Protein AF-A0A6B3NGU1-F1 (afdb_monomer_lite)

Structure (mmCIF, N/CA/C/O backbone):
data_AF-A0A6B3NGU1-F1
#
_entry.id   AF-A0A6B3NGU1-F1
#
loop_
_atom_site.group_PDB
_atom_site.id
_atom_site.type_symbol
_atom_site.label_atom_id
_atom_site.label_alt_id
_atom_site.label_comp_id
_atom_site.label_asym_id
_atom_site.label_entity_id
_atom_site.label_seq_id
_atom_site.pdbx_PDB_ins_code
_atom_site.Cartn_x
_atom_site.Cartn_y
_atom_site.Cartn_z
_atom_site.occupancy
_atom_site.B_iso_or_equiv
_atom_site.auth_seq_id
_atom_site.auth_comp_id
_atom_site.auth_asym_id
_atom_site.auth_atom_id
_atom_site.pdbx_PDB_model_num
ATOM 1 N N . MET A 1 1 ? -17.311 -15.966 10.534 1.00 79.06 1 MET A N 1
ATOM 2 C CA . MET A 1 1 ? -17.234 -14.614 11.141 1.00 79.06 1 MET A CA 1
ATOM 3 C C . MET A 1 1 ? -17.774 -13.630 10.112 1.00 79.06 1 MET A C 1
ATOM 5 O O . MET A 1 1 ? -17.589 -13.907 8.937 1.00 79.06 1 MET A O 1
ATOM 9 N N . LYS A 1 2 ? -18.496 -12.567 10.494 1.00 86.06 2 LYS A N 1
ATOM 10 C CA . LYS A 1 2 ? -19.028 -11.596 9.518 1.00 86.06 2 LYS A CA 1
ATOM 11 C C . LYS A 1 2 ? -18.180 -10.312 9.528 1.00 86.06 2 LYS A C 1
ATOM 13 O O . LYS A 1 2 ? -17.897 -9.824 10.632 1.00 86.06 2 LYS A O 1
ATOM 18 N N . PRO A 1 3 ? -17.766 -9.791 8.357 1.00 90.62 3 PRO A N 1
ATOM 19 C CA . PRO A 1 3 ? -17.126 -8.483 8.273 1.00 90.62 3 PRO A CA 1
ATOM 20 C C . PRO A 1 3 ? -18.114 -7.396 8.714 1.00 90.62 3 PRO A C 1
ATOM 22 O O . PRO A 1 3 ? -19.317 -7.526 8.488 1.00 90.62 3 PRO A O 1
ATOM 25 N N . GLN A 1 4 ? -17.614 -6.367 9.394 1.00 91.12 4 GLN A N 1
ATOM 26 C CA . GLN A 1 4 ? -18.430 -5.262 9.915 1.00 91.12 4 GLN A CA 1
ATOM 27 C C . GLN A 1 4 ? -18.326 -4.005 9.050 1.00 91.12 4 GLN A C 1
ATOM 29 O O . GLN A 1 4 ? -19.288 -3.250 8.949 1.00 91.12 4 GLN A O 1
ATOM 34 N N . ASN A 1 5 ? -17.182 -3.819 8.389 1.00 91.44 5 ASN A N 1
ATOM 35 C CA . ASN A 1 5 ? -16.852 -2.595 7.667 1.00 91.44 5 ASN A CA 1
ATOM 36 C C . ASN A 1 5 ? -16.493 -2.918 6.211 1.00 91.44 5 ASN A C 1
ATOM 38 O O . ASN A 1 5 ? -16.266 -4.079 5.848 1.00 91.44 5 ASN A O 1
ATOM 42 N N . LEU A 1 6 ? -16.392 -1.885 5.374 1.00 92.62 6 LEU A N 1
ATOM 43 C CA . LEU A 1 6 ? -16.004 -2.039 3.972 1.00 92.62 6 LEU A CA 1
ATOM 44 C C . LEU A 1 6 ? -14.596 -2.635 3.856 1.00 92.62 6 LEU A C 1
ATOM 46 O O . LEU A 1 6 ? -14.406 -3.605 3.124 1.00 92.62 6 LEU A O 1
ATOM 50 N N . GLU A 1 7 ? -13.633 -2.110 4.619 1.00 93.56 7 GLU A N 1
ATOM 51 C CA . GLU A 1 7 ? -12.252 -2.600 4.640 1.00 93.56 7 GLU A CA 1
ATOM 52 C C . GLU A 1 7 ? -12.170 -4.093 4.989 1.00 93.56 7 GLU A C 1
ATOM 54 O O . GLU A 1 7 ? -11.507 -4.865 4.298 1.00 93.56 7 GLU A O 1
ATOM 59 N N . GLU A 1 8 ? -12.918 -4.527 6.003 1.00 94.81 8 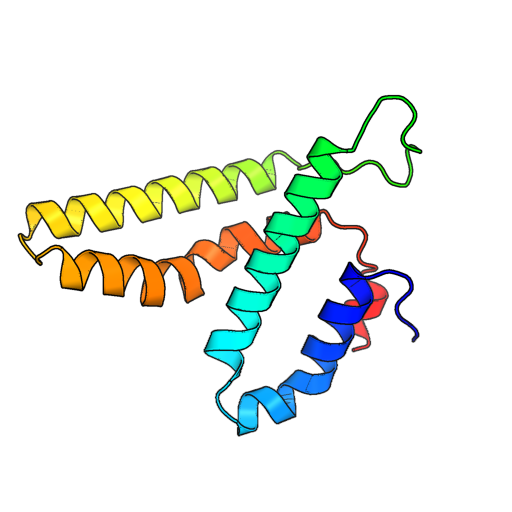GLU A N 1
ATOM 60 C CA . GLU A 1 8 ? -12.982 -5.929 6.408 1.00 94.81 8 GLU A CA 1
ATOM 61 C C . GLU A 1 8 ? -13.641 -6.808 5.352 1.00 94.81 8 GLU A C 1
ATOM 63 O O . GLU A 1 8 ? -13.202 -7.931 5.125 1.00 94.81 8 GLU A O 1
ATOM 68 N N . THR A 1 9 ? -14.696 -6.308 4.709 1.00 94.31 9 THR A N 1
ATOM 69 C CA . THR A 1 9 ? -15.438 -7.050 3.688 1.00 94.31 9 THR A CA 1
ATOM 70 C C . THR A 1 9 ? -14.546 -7.349 2.493 1.00 94.31 9 THR A C 1
ATOM 72 O O . THR A 1 9 ? -14.486 -8.490 2.038 1.00 94.31 9 THR A O 1
ATOM 75 N N . LEU A 1 10 ? -13.808 -6.345 2.016 1.00 95.12 10 LEU A N 1
ATOM 76 C CA . LEU A 1 10 ? -12.894 -6.518 0.892 1.00 95.12 10 LEU A CA 1
ATOM 77 C C . LEU A 1 10 ? -11.753 -7.482 1.226 1.00 95.12 10 LEU A C 1
ATOM 79 O O . LEU A 1 10 ? -11.462 -8.379 0.437 1.00 95.12 10 LEU A O 1
ATOM 83 N N . VAL A 1 11 ? -11.139 -7.334 2.404 1.00 94.88 11 VAL A N 1
ATOM 84 C CA . VAL A 1 11 ? -10.051 -8.219 2.846 1.00 94.88 11 VAL A CA 1
ATOM 85 C C . VAL A 1 11 ? -10.552 -9.651 3.055 1.00 94.88 11 VAL A C 1
ATOM 87 O O . VAL A 1 11 ? -9.898 -10.589 2.609 1.00 94.88 11 VAL A O 1
ATOM 90 N N . TRP A 1 12 ? -11.732 -9.837 3.652 1.00 94.88 12 TRP A N 1
ATOM 91 C CA . TRP A 1 12 ? -12.344 -11.153 3.860 1.00 94.88 12 TRP A CA 1
ATOM 92 C C . TRP A 1 12 ? -12.576 -11.900 2.544 1.00 94.88 12 TRP A C 1
ATOM 94 O O . TRP A 1 12 ? -12.153 -13.047 2.396 1.00 94.88 12 TRP A O 1
ATOM 104 N N . TYR A 1 13 ? -13.239 -11.259 1.577 1.00 94.12 13 TYR A N 1
ATOM 105 C CA . TYR A 1 13 ? -13.525 -11.894 0.289 1.00 94.12 13 TYR A CA 1
ATOM 106 C C . TYR A 1 13 ? -12.260 -12.147 -0.526 1.00 94.12 13 TYR A C 1
ATOM 108 O O . TYR A 1 13 ? -12.179 -13.157 -1.222 1.00 94.12 13 TYR A O 1
ATOM 116 N N . TYR A 1 14 ? -11.254 -11.278 -0.409 1.00 94.81 14 TYR A N 1
ATOM 117 C CA . TYR A 1 14 ? -9.955 -11.522 -1.021 1.00 94.81 14 TYR A CA 1
ATOM 118 C C . TYR A 1 14 ? -9.271 -12.764 -0.430 1.00 94.81 14 TYR A C 1
ATOM 120 O O . TYR A 1 14 ? -8.877 -13.647 -1.189 1.00 94.81 14 TYR A O 1
ATOM 128 N N . ILE A 1 15 ? -9.179 -12.873 0.904 1.00 94.25 15 ILE A N 1
ATOM 129 C CA . ILE A 1 15 ? -8.506 -14.006 1.563 1.00 94.25 15 ILE A CA 1
ATOM 130 C C . ILE A 1 15 ? -9.256 -15.316 1.291 1.00 94.25 15 ILE A C 1
ATOM 132 O O . ILE A 1 15 ? -8.655 -16.272 0.806 1.00 94.25 15 ILE A O 1
ATOM 136 N N . THR A 1 16 ? -10.572 -15.351 1.501 1.00 94.62 16 THR A N 1
ATOM 137 C CA . THR A 1 16 ? -11.383 -16.557 1.240 1.00 94.62 16 THR A CA 1
ATOM 138 C C . THR A 1 16 ? -11.396 -16.950 -0.244 1.00 94.62 16 THR A C 1
ATOM 140 O O . THR A 1 16 ? -11.434 -18.132 -0.581 1.00 94.62 16 THR A O 1
ATOM 143 N N . GLY A 1 17 ? -11.303 -15.969 -1.148 1.00 94.25 17 GLY A N 1
ATOM 144 C CA . GLY A 1 17 ? -11.194 -16.169 -2.592 1.00 94.25 17 GLY A CA 1
ATOM 145 C C . GLY A 1 17 ? -9.791 -16.529 -3.094 1.00 94.25 17 GLY A C 1
ATOM 146 O O . GLY A 1 17 ? -9.638 -16.764 -4.294 1.00 94.25 17 GLY A O 1
ATOM 147 N N . THR A 1 18 ? -8.774 -16.597 -2.223 1.00 94.38 18 THR A N 1
ATOM 148 C CA . THR A 1 18 ? -7.359 -16.776 -2.612 1.00 94.38 18 THR A CA 1
ATOM 149 C C . THR A 1 18 ? -7.160 -17.980 -3.526 1.00 94.38 18 THR A C 1
ATOM 151 O O . THR A 1 18 ? -6.508 -17.855 -4.556 1.00 94.38 18 THR A O 1
ATOM 154 N N . TYR A 1 19 ? -7.759 -19.135 -3.221 1.00 93.94 19 TYR A N 1
ATOM 155 C CA . TYR A 1 19 ? -7.592 -20.340 -4.045 1.00 93.94 19 TYR A CA 1
ATOM 156 C C . TYR A 1 19 ? -8.146 -20.180 -5.465 1.00 93.94 19 TYR A C 1
ATOM 158 O O . TYR A 1 19 ? -7.526 -20.633 -6.426 1.00 93.94 19 TYR A O 1
ATOM 166 N N . VAL A 1 20 ? -9.283 -19.495 -5.614 1.00 94.38 20 VAL A N 1
ATOM 167 C CA . VAL A 1 20 ? -9.881 -19.217 -6.928 1.00 94.38 20 VAL A CA 1
ATOM 168 C C . VAL A 1 20 ? -9.014 -18.223 -7.697 1.00 94.38 20 VAL A C 1
ATOM 170 O O . VAL A 1 20 ? -8.697 -18.447 -8.863 1.00 94.38 20 VAL A O 1
ATOM 173 N N . LEU A 1 21 ? -8.571 -17.149 -7.040 1.00 94.38 21 LEU A N 1
ATOM 174 C CA . LEU A 1 21 ? -7.681 -16.154 -7.643 1.00 94.38 21 LEU A CA 1
ATOM 175 C C . LEU A 1 21 ? -6.331 -16.754 -8.046 1.00 94.38 21 LEU A C 1
ATOM 177 O O . LEU A 1 21 ? -5.790 -16.390 -9.091 1.00 94.38 21 LEU A O 1
ATOM 181 N N . PHE A 1 22 ? -5.806 -17.673 -7.239 1.00 93.81 22 PHE A N 1
ATOM 182 C CA . PHE A 1 22 ? -4.581 -18.405 -7.520 1.00 93.81 22 PHE A CA 1
ATOM 183 C C . PHE A 1 22 ? -4.743 -19.302 -8.748 1.00 93.81 22 PHE A C 1
ATOM 185 O O . PHE A 1 22 ? -3.926 -19.222 -9.662 1.00 93.81 22 PHE A O 1
ATOM 192 N N . PHE A 1 23 ? -5.824 -20.086 -8.819 1.00 95.62 23 PHE A N 1
ATOM 193 C CA . PHE A 1 23 ? -6.132 -20.926 -9.981 1.00 95.62 23 PHE A CA 1
ATOM 194 C C . PHE A 1 23 ? -6.245 -20.111 -11.279 1.00 95.62 23 PHE A C 1
ATOM 196 O O . PHE A 1 23 ? -5.759 -20.530 -12.324 1.00 95.62 23 PHE A O 1
ATOM 203 N N . LEU A 1 24 ? -6.830 -18.913 -11.204 1.00 95.38 24 LEU A N 1
ATOM 204 C CA . LEU A 1 24 ? -6.953 -17.995 -12.340 1.00 95.38 24 LEU A CA 1
ATOM 205 C C . LEU A 1 24 ? -5.665 -17.207 -12.649 1.00 95.38 24 LEU A C 1
ATOM 207 O O . LEU A 1 24 ? -5.648 -16.417 -13.591 1.00 95.38 24 LEU A O 1
ATOM 211 N N . GLY A 1 25 ? -4.608 -17.342 -11.841 1.00 91.38 25 GLY A N 1
ATOM 212 C CA . GLY A 1 25 ? -3.392 -16.526 -11.944 1.00 91.38 25 GLY A CA 1
ATOM 213 C C . GLY A 1 25 ? -3.608 -15.030 -11.661 1.00 91.38 25 GLY A C 1
ATOM 214 O O . GLY A 1 25 ? -2.713 -14.213 -11.877 1.00 91.38 25 GLY A O 1
ATOM 215 N N . ALA A 1 26 ? -4.784 -14.647 -11.159 1.00 92.88 26 ALA A N 1
ATOM 216 C CA . ALA A 1 26 ? -5.198 -13.261 -10.960 1.00 92.88 26 ALA A CA 1
ATOM 217 C C . ALA A 1 26 ? -4.572 -12.617 -9.710 1.00 92.88 26 ALA A C 1
ATOM 219 O O . ALA A 1 26 ? -4.619 -11.395 -9.548 1.00 92.88 26 ALA A O 1
ATOM 220 N N . GLN A 1 27 ? -3.959 -13.414 -8.833 1.00 90.00 27 GLN A N 1
ATOM 221 C CA . GLN A 1 27 ? -3.429 -12.963 -7.545 1.00 90.00 27 GLN A CA 1
ATOM 222 C C . GLN A 1 27 ? -2.420 -11.810 -7.678 1.00 90.00 27 GLN A C 1
ATOM 224 O O . GLN A 1 27 ? -2.503 -10.835 -6.933 1.00 90.00 27 GLN A O 1
ATOM 229 N N . TYR A 1 28 ? -1.540 -11.857 -8.684 1.00 87.31 28 TYR A N 1
ATOM 230 C CA . TYR A 1 28 ? -0.538 -10.812 -8.950 1.00 87.31 28 TYR A CA 1
ATOM 231 C C . TYR A 1 28 ? -1.127 -9.466 -9.394 1.00 87.31 28 TYR A C 1
ATOM 233 O O . TYR A 1 28 ? -0.420 -8.460 -9.444 1.00 87.31 28 TYR A O 1
ATOM 241 N N . VAL A 1 29 ? -2.407 -9.439 -9.761 1.00 91.12 29 VAL A N 1
ATOM 242 C CA . VAL A 1 29 ? -3.112 -8.228 -10.190 1.00 91.12 29 VAL A CA 1
ATOM 243 C C . VAL A 1 29 ? -4.067 -7.760 -9.101 1.00 91.12 29 VAL A C 1
ATOM 245 O O . VAL A 1 29 ? -4.064 -6.580 -8.756 1.00 91.12 29 VAL A O 1
ATOM 248 N N . VAL A 1 30 ? -4.846 -8.682 -8.533 1.00 94.06 30 VAL A N 1
ATOM 249 C CA . VAL A 1 30 ? -5.892 -8.361 -7.557 1.00 94.06 30 VAL A CA 1
ATOM 250 C C . VAL A 1 30 ? -5.302 -7.897 -6.226 1.00 94.06 30 VAL A C 1
ATOM 252 O O . VAL A 1 30 ? -5.797 -6.915 -5.681 1.00 94.06 30 VAL A O 1
ATOM 255 N N . ALA A 1 31 ? -4.222 -8.518 -5.731 1.00 93.06 31 ALA A N 1
ATOM 256 C CA . ALA A 1 31 ? -3.599 -8.098 -4.471 1.00 93.06 31 ALA A CA 1
ATOM 257 C C . ALA A 1 31 ? -3.103 -6.642 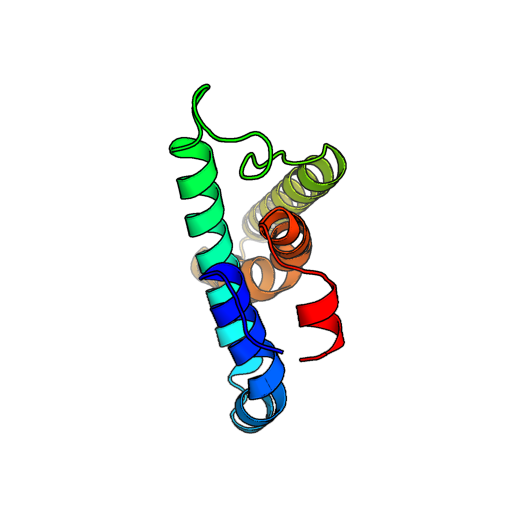-4.499 1.00 93.06 31 ALA A C 1
ATOM 259 O O . ALA A 1 31 ? -3.551 -5.861 -3.657 1.00 93.06 31 ALA A O 1
ATOM 260 N N . PRO A 1 32 ? -2.238 -6.229 -5.454 1.00 94.69 32 PRO A N 1
ATOM 261 C CA . PRO A 1 32 ? -1.813 -4.836 -5.528 1.00 94.69 32 PRO A CA 1
ATOM 262 C C . PRO A 1 32 ? -2.992 -3.886 -5.739 1.00 94.69 32 PRO A C 1
ATOM 264 O O . PRO A 1 32 ? -3.063 -2.844 -5.096 1.00 94.69 32 PRO A O 1
ATOM 267 N N . MET A 1 33 ? -3.937 -4.245 -6.615 1.00 95.19 33 MET A N 1
ATOM 268 C CA . MET A 1 33 ? -5.093 -3.402 -6.920 1.00 95.19 33 MET A CA 1
ATOM 269 C C . MET A 1 33 ? -5.940 -3.128 -5.675 1.00 95.19 33 MET A C 1
ATOM 271 O O . MET A 1 33 ? -6.259 -1.973 -5.395 1.00 95.19 33 MET A O 1
ATOM 275 N N . LEU A 1 34 ? -6.250 -4.170 -4.900 1.00 96.38 34 LEU A N 1
ATOM 276 C CA . LEU A 1 34 ? -6.980 -4.036 -3.646 1.00 96.38 34 LEU A CA 1
ATOM 277 C C . LEU A 1 34 ? -6.185 -3.219 -2.619 1.00 96.38 34 LEU A C 1
ATOM 279 O O . LEU A 1 34 ? -6.748 -2.349 -1.958 1.00 96.38 34 LEU A O 1
ATOM 283 N N . ALA A 1 35 ? -4.879 -3.459 -2.507 1.00 96.12 35 ALA A N 1
ATOM 284 C CA . ALA A 1 35 ? -4.019 -2.745 -1.572 1.00 96.12 35 ALA A CA 1
ATOM 285 C C . ALA A 1 35 ? -4.001 -1.233 -1.854 1.00 96.12 35 ALA A C 1
ATOM 287 O O . ALA A 1 35 ? -4.251 -0.434 -0.955 1.00 96.12 35 ALA A O 1
ATOM 288 N N . TYR A 1 36 ? -3.790 -0.827 -3.109 1.00 96.50 36 TYR A N 1
ATOM 289 C CA . TYR A 1 36 ? -3.804 0.587 -3.492 1.00 96.50 36 TYR A CA 1
ATOM 290 C C . TYR A 1 36 ? -5.191 1.222 -3.379 1.00 96.50 36 TYR A C 1
ATOM 292 O O . TYR A 1 36 ? -5.293 2.378 -2.972 1.00 96.50 36 TYR A O 1
ATOM 300 N N . PHE A 1 37 ? -6.262 0.478 -3.667 1.00 97.31 37 PHE A N 1
ATOM 301 C CA . PHE A 1 37 ? -7.622 0.947 -3.404 1.00 97.31 37 PHE A CA 1
ATOM 302 C C . PHE A 1 37 ? -7.833 1.253 -1.912 1.00 97.31 37 PHE A C 1
ATOM 304 O O . PHE A 1 37 ? -8.343 2.316 -1.561 1.00 97.31 37 PHE A O 1
ATOM 311 N N . LEU A 1 38 ? -7.378 0.364 -1.023 1.00 96.62 38 LEU A N 1
ATOM 312 C CA . LEU A 1 38 ? -7.448 0.574 0.423 1.00 96.62 38 LEU A CA 1
ATOM 313 C C . LEU A 1 38 ? -6.556 1.732 0.894 1.00 96.62 38 LEU A C 1
ATOM 315 O O . LEU A 1 38 ? -6.946 2.438 1.818 1.00 96.62 38 LEU A O 1
ATOM 319 N N . VAL A 1 39 ? -5.413 1.991 0.246 1.00 97.12 39 VAL A N 1
ATOM 320 C CA . VAL A 1 39 ? -4.614 3.206 0.504 1.00 97.12 39 VAL A CA 1
ATOM 321 C C . VAL A 1 39 ? -5.395 4.464 0.143 1.00 97.12 39 VAL A C 1
ATOM 323 O O . VAL A 1 39 ? -5.434 5.393 0.942 1.00 97.12 39 VAL A O 1
ATOM 326 N N . LEU A 1 40 ? -6.040 4.510 -1.026 1.00 96.69 40 LEU A N 1
ATOM 327 C CA . LEU A 1 40 ? -6.865 5.662 -1.413 1.00 96.69 40 LEU A CA 1
ATOM 328 C C . LEU A 1 40 ? -8.006 5.883 -0.415 1.00 96.69 40 LEU A C 1
ATOM 330 O O . LEU A 1 40 ? -8.278 7.015 -0.018 1.00 96.69 40 LEU A O 1
ATOM 334 N N . TYR A 1 41 ? -8.633 4.797 0.038 1.00 95.81 41 TYR A N 1
ATOM 335 C CA . TYR A 1 41 ? -9.669 4.848 1.063 1.00 95.81 41 TYR A CA 1
ATOM 336 C C . TYR A 1 41 ? -9.137 5.334 2.421 1.00 95.81 41 TYR A C 1
ATOM 338 O O . TYR A 1 41 ? -9.778 6.155 3.074 1.00 95.81 41 TYR A O 1
ATOM 346 N N . LEU A 1 42 ? -7.945 4.889 2.824 1.00 95.00 42 LEU A N 1
ATOM 347 C CA . LEU A 1 42 ? -7.256 5.357 4.026 1.00 95.00 42 LEU A CA 1
ATOM 348 C C . LEU A 1 42 ? -6.944 6.856 3.952 1.00 95.00 42 LEU A C 1
ATOM 350 O O . LEU A 1 42 ? -7.227 7.578 4.902 1.00 95.00 42 LEU A O 1
ATOM 354 N N . VAL A 1 43 ? -6.395 7.332 2.830 1.00 95.44 43 VAL A N 1
ATOM 355 C CA . VAL A 1 43 ? -6.106 8.759 2.612 1.00 95.44 43 VAL A CA 1
ATOM 356 C C . VAL A 1 43 ? -7.388 9.580 2.700 1.00 95.44 43 VAL A C 1
ATOM 358 O O . VAL A 1 43 ? -7.399 10.616 3.359 1.00 95.44 43 VAL A O 1
ATOM 361 N N . LYS A 1 44 ? -8.483 9.092 2.107 1.00 94.44 44 LYS A N 1
ATOM 362 C CA . LYS A 1 44 ? -9.798 9.724 2.229 1.00 94.44 44 LYS A CA 1
ATOM 363 C C . LYS A 1 44 ? -10.253 9.806 3.693 1.00 94.44 44 LYS A C 1
ATOM 365 O O . LYS A 1 44 ? -10.601 10.892 4.140 1.00 94.44 44 LYS A O 1
ATOM 370 N N . LYS A 1 45 ? -10.191 8.704 4.453 1.00 92.00 45 LYS A N 1
ATOM 371 C CA . LYS A 1 45 ? -10.549 8.703 5.886 1.00 92.00 45 LYS A CA 1
ATOM 372 C C . LYS A 1 45 ? -9.695 9.677 6.699 1.00 92.00 45 LYS A C 1
ATOM 374 O O . LYS A 1 45 ? -10.225 10.380 7.545 1.00 92.00 45 LYS A O 1
ATOM 379 N N . LEU A 1 46 ? -8.390 9.738 6.435 1.00 92.50 46 LEU A N 1
ATOM 380 C CA . LEU A 1 46 ? -7.485 10.677 7.104 1.00 92.50 46 LEU A CA 1
ATOM 381 C C . LEU A 1 46 ? -7.803 12.137 6.766 1.00 92.50 46 LEU A C 1
ATOM 383 O O . LEU A 1 46 ? -7.645 12.995 7.625 1.00 92.50 46 LEU A O 1
ATOM 387 N N . TRP A 1 47 ? -8.249 12.414 5.539 1.00 92.81 47 TRP A N 1
ATOM 388 C CA . TRP A 1 47 ? -8.670 13.751 5.117 1.00 92.81 47 TRP A CA 1
ATOM 389 C C . TRP A 1 47 ? -9.995 14.178 5.761 1.00 92.81 47 TRP A C 1
ATOM 391 O O . TRP A 1 47 ? -10.177 15.345 6.092 1.00 92.81 47 TRP A O 1
ATOM 401 N N . GLU A 1 48 ? -10.929 13.240 5.923 1.00 91.31 48 GLU A N 1
ATOM 402 C CA . GLU A 1 48 ? -12.241 13.478 6.541 1.00 91.31 48 GLU A CA 1
ATOM 403 C C . GLU A 1 48 ? -12.179 13.502 8.080 1.00 91.31 48 GLU A C 1
ATOM 405 O O . GLU A 1 48 ? -13.101 14.001 8.723 1.00 91.31 48 GLU A O 1
ATOM 410 N N . GLN A 1 49 ? -11.095 12.993 8.676 1.00 89.62 49 GLN A N 1
ATOM 411 C CA . GLN A 1 49 ? -10.905 12.959 10.122 1.00 89.62 49 GLN A CA 1
ATOM 412 C C . GLN A 1 49 ? -10.752 14.376 10.694 1.00 89.62 49 GLN A C 1
ATOM 414 O O . GLN A 1 49 ? -9.831 15.117 10.353 1.00 89.62 49 GLN A O 1
ATOM 419 N N . ASN A 1 50 ? -11.628 14.723 11.631 1.00 88.44 50 ASN A N 1
ATOM 420 C CA . ASN A 1 50 ? -11.679 16.013 12.317 1.00 88.44 50 ASN A CA 1
ATOM 421 C C . ASN A 1 50 ? -11.681 15.831 13.851 1.00 88.44 50 ASN A C 1
ATOM 423 O O . ASN A 1 50 ? -11.594 14.714 14.369 1.00 88.44 50 ASN A O 1
ATOM 427 N N . GLU A 1 51 ? -11.766 16.930 14.605 1.00 79.88 51 GLU A N 1
ATOM 428 C CA . GLU A 1 51 ? -11.790 16.882 16.076 1.00 79.88 51 GLU A CA 1
ATOM 429 C C . GLU A 1 51 ? -13.036 16.174 16.634 1.00 79.88 51 GLU A C 1
ATOM 431 O O . GLU A 1 51 ? -12.956 15.543 17.688 1.00 79.88 51 GLU A O 1
ATOM 436 N N . GLU A 1 52 ? -14.145 16.193 15.893 1.00 80.88 52 GLU A N 1
ATOM 437 C CA . GLU A 1 52 ? -15.402 15.519 16.245 1.00 80.88 52 GLU A CA 1
ATOM 438 C C . GLU A 1 52 ? -15.369 14.004 15.986 1.00 80.88 52 GLU A C 1
ATOM 440 O O . GLU A 1 52 ? -16.247 13.278 16.448 1.00 80.88 52 GLU A O 1
ATOM 445 N N . THR A 1 53 ? -14.350 13.500 15.279 1.00 82.62 53 THR A N 1
ATOM 446 C CA . THR A 1 53 ? -14.241 12.072 14.969 1.00 82.62 53 THR A CA 1
ATOM 447 C C . THR A 1 53 ? -14.012 11.268 16.256 1.00 82.62 53 THR A C 1
ATOM 449 O O . THR A 1 53 ? -13.035 11.552 16.973 1.00 82.62 53 THR A O 1
ATOM 452 N N . PRO A 1 54 ? -14.848 10.244 16.538 1.00 82.25 54 PRO A N 1
ATOM 453 C CA . PRO A 1 54 ? -14.730 9.413 17.729 1.00 82.25 54 PRO A CA 1
ATOM 454 C C . PRO A 1 54 ? -13.313 8.844 17.897 1.00 82.25 54 PRO A C 1
ATOM 456 O O . PRO A 1 54 ? -12.727 8.373 16.916 1.00 82.25 54 PRO A O 1
ATOM 459 N N . PRO A 1 55 ? -12.738 8.826 19.117 1.00 77.31 55 PRO A N 1
ATOM 460 C CA . PRO A 1 55 ? -11.386 8.305 19.348 1.00 77.31 55 PRO A CA 1
ATOM 461 C C . PRO A 1 55 ? -11.179 6.871 18.838 1.00 77.31 55 PRO A C 1
ATOM 463 O O . PRO A 1 55 ? -10.086 6.512 18.403 1.00 77.31 55 PRO A O 1
ATOM 466 N N . GLU A 1 56 ? -12.236 6.062 18.861 1.00 79.44 56 GLU A N 1
ATOM 467 C CA . GLU A 1 56 ? -12.255 4.685 18.363 1.00 79.44 56 GLU A CA 1
ATOM 468 C C . GLU A 1 56 ? -12.146 4.572 16.837 1.00 79.44 56 GLU A C 1
ATOM 470 O O . GLU A 1 56 ? -11.569 3.601 16.341 1.00 79.44 56 GLU A O 1
ATOM 475 N N . GLU A 1 57 ? -12.599 5.582 16.095 1.00 80.12 57 GLU A N 1
ATOM 476 C CA . GLU A 1 57 ? -12.512 5.643 14.634 1.00 80.12 57 GLU A CA 1
ATOM 477 C C . GLU A 1 57 ? -11.258 6.364 14.147 1.00 80.12 57 GLU A C 1
ATOM 479 O O . GLU A 1 57 ? -10.823 6.125 13.019 1.00 80.12 57 GLU A O 1
ATOM 484 N N . ARG A 1 58 ? -10.618 7.165 15.010 1.00 85.38 58 ARG A N 1
ATOM 485 C CA . ARG A 1 58 ? -9.382 7.869 14.664 1.00 85.38 58 ARG A CA 1
ATOM 486 C C . ARG A 1 58 ? -8.297 6.898 14.212 1.00 85.38 58 ARG A C 1
ATOM 488 O O . ARG A 1 58 ? -8.017 5.871 14.847 1.00 85.38 58 ARG A O 1
ATOM 495 N N . ILE A 1 59 ? -7.670 7.265 13.106 1.00 90.25 59 ILE A N 1
ATOM 496 C CA . ILE A 1 59 ? -6.557 6.566 12.493 1.00 90.25 59 ILE A CA 1
ATOM 497 C C . ILE A 1 59 ? -5.290 7.364 12.783 1.00 90.25 59 ILE A C 1
ATOM 499 O O . ILE A 1 59 ? -5.223 8.573 12.558 1.00 90.25 59 ILE A O 1
ATOM 503 N N . SER A 1 60 ? -4.272 6.674 13.284 1.00 90.00 60 SER A N 1
ATOM 504 C CA . SER A 1 60 ? -2.930 7.214 13.456 1.00 90.00 60 SER A CA 1
ATOM 505 C C . SER A 1 60 ? -1.938 6.299 12.751 1.00 90.00 60 SER A C 1
ATOM 507 O O . SER A 1 60 ? -1.991 5.076 12.877 1.00 90.00 60 SER A O 1
ATOM 509 N N . ILE A 1 61 ? -1.042 6.898 11.970 1.00 94.31 61 ILE A N 1
ATOM 510 C CA . ILE A 1 61 ? 0.015 6.159 11.281 1.00 94.31 61 ILE A CA 1
ATOM 511 C C . ILE A 1 61 ? 1.242 6.154 12.202 1.00 94.31 61 ILE A C 1
ATOM 513 O O . ILE A 1 61 ? 1.805 7.223 12.456 1.00 94.31 61 ILE A O 1
ATOM 517 N N . PRO A 1 62 ? 1.671 4.990 12.721 1.00 95.38 62 PRO A N 1
ATOM 518 C CA . PRO A 1 62 ? 2.822 4.917 13.610 1.00 95.38 62 PRO A CA 1
ATOM 519 C C . PRO A 1 62 ? 4.120 5.223 12.854 1.00 95.38 62 PRO A C 1
ATOM 521 O O . PRO A 1 62 ? 4.242 4.966 11.654 1.00 95.38 62 PRO A O 1
ATOM 524 N N . LEU A 1 63 ? 5.137 5.710 13.573 1.00 95.62 63 LEU A N 1
ATOM 525 C CA . LEU A 1 63 ? 6.433 6.086 12.991 1.00 95.62 63 LEU A CA 1
ATOM 526 C C . LEU A 1 63 ? 7.088 4.944 12.191 1.00 95.62 63 LEU A C 1
ATOM 528 O O . LEU A 1 63 ? 7.692 5.184 11.152 1.00 95.62 63 LEU A O 1
ATOM 532 N N . GLY A 1 64 ? 6.925 3.693 12.632 1.00 96.31 64 GLY A N 1
ATOM 533 C CA . GLY A 1 64 ? 7.452 2.526 11.915 1.00 96.31 64 GLY A CA 1
ATOM 534 C C . GLY A 1 64 ? 6.898 2.376 10.493 1.00 96.31 64 GLY A C 1
ATOM 535 O O . GLY A 1 64 ? 7.636 2.001 9.586 1.00 96.31 64 GLY A O 1
ATOM 536 N N . VAL A 1 65 ? 5.626 2.723 10.269 1.00 96.00 65 VAL A N 1
ATOM 537 C CA . VAL A 1 65 ? 5.016 2.701 8.930 1.00 96.00 65 VAL A CA 1
ATOM 538 C C . VAL A 1 65 ? 5.588 3.827 8.067 1.00 96.00 65 VAL A C 1
ATOM 540 O O . VAL A 1 65 ? 5.910 3.598 6.903 1.00 96.00 65 VAL A O 1
ATOM 543 N N . TRP A 1 66 ? 5.811 5.013 8.640 1.00 96.50 66 TRP A N 1
ATOM 544 C CA . TRP A 1 66 ? 6.486 6.113 7.943 1.00 96.50 66 TRP A CA 1
ATOM 545 C C . TRP A 1 66 ? 7.893 5.744 7.477 1.00 96.50 66 TRP A C 1
ATOM 547 O O . TRP A 1 66 ? 8.254 6.056 6.344 1.00 96.50 66 TRP A O 1
ATOM 557 N N . ILE A 1 67 ? 8.664 5.030 8.303 1.00 97.62 67 ILE A N 1
ATOM 558 C CA . ILE A 1 67 ? 9.999 4.543 7.926 1.00 97.62 67 ILE A CA 1
ATOM 559 C C . ILE A 1 67 ? 9.914 3.646 6.687 1.00 97.62 67 ILE A C 1
ATOM 561 O O . ILE A 1 67 ? 10.678 3.840 5.743 1.00 97.62 67 ILE A O 1
ATOM 565 N N . TRP A 1 68 ? 8.964 2.707 6.647 1.00 97.00 68 TRP A N 1
ATOM 566 C CA . TRP A 1 68 ? 8.763 1.843 5.481 1.00 97.00 68 TRP A CA 1
ATOM 567 C C . TRP A 1 68 ? 8.361 2.619 4.227 1.00 97.00 68 TRP A C 1
ATOM 569 O O . TRP A 1 68 ? 8.886 2.340 3.148 1.00 97.00 68 TRP A O 1
ATOM 579 N N . ILE A 1 69 ? 7.470 3.606 4.359 1.00 96.31 69 ILE A N 1
ATOM 580 C CA . ILE A 1 69 ? 7.069 4.478 3.247 1.00 96.31 69 ILE A CA 1
ATOM 581 C C . ILE A 1 69 ? 8.290 5.204 2.686 1.00 96.31 69 ILE A C 1
ATOM 583 O O . ILE A 1 69 ? 8.551 5.123 1.487 1.00 96.31 69 ILE A O 1
ATOM 587 N N . VAL A 1 70 ? 9.072 5.861 3.545 1.00 97.62 70 VAL A N 1
ATOM 588 C CA . VAL A 1 70 ? 10.279 6.589 3.133 1.00 97.62 70 VAL A CA 1
ATOM 589 C C . VAL A 1 70 ? 11.291 5.642 2.488 1.00 97.62 70 VAL A C 1
ATOM 591 O O . VAL A 1 70 ? 11.801 5.942 1.411 1.00 97.62 70 VAL A O 1
ATOM 594 N N . ALA A 1 71 ? 11.536 4.473 3.084 1.00 96.75 71 ALA A N 1
ATOM 595 C CA . ALA A 1 71 ? 12.458 3.479 2.542 1.00 96.75 71 ALA A CA 1
ATOM 596 C C . ALA A 1 71 ? 12.044 3.007 1.138 1.00 96.75 71 ALA A C 1
ATOM 598 O O . ALA A 1 71 ? 12.879 2.945 0.234 1.00 96.75 71 ALA A O 1
ATOM 599 N N . MET A 1 72 ? 10.754 2.725 0.923 1.00 96.44 72 MET A N 1
ATOM 600 C CA . MET A 1 72 ? 10.261 2.326 -0.396 1.00 96.44 72 MET A CA 1
ATOM 601 C C . MET A 1 72 ? 10.311 3.471 -1.405 1.00 96.44 72 MET A C 1
ATOM 603 O O . MET A 1 72 ? 10.668 3.234 -2.555 1.00 96.44 72 MET A O 1
ATOM 607 N N . LEU A 1 73 ? 10.038 4.714 -1.003 1.00 95.88 73 LEU A N 1
ATOM 608 C CA . LEU A 1 73 ? 10.191 5.870 -1.891 1.00 95.88 73 LEU A CA 1
ATOM 609 C C . LEU A 1 73 ? 11.644 6.043 -2.350 1.00 95.88 73 LEU A C 1
ATOM 611 O O . LEU A 1 73 ? 11.885 6.220 -3.543 1.00 95.88 73 LEU A O 1
ATOM 615 N N . VAL A 1 74 ? 12.611 5.918 -1.436 1.00 97.44 74 VAL A N 1
ATOM 616 C CA . VAL A 1 74 ? 14.044 5.961 -1.771 1.00 97.44 74 VAL A CA 1
ATOM 617 C C . VAL A 1 74 ? 14.415 4.828 -2.728 1.00 97.44 74 VAL A C 1
ATOM 619 O O . VAL A 1 74 ? 15.087 5.072 -3.728 1.00 97.44 74 VAL A O 1
ATOM 622 N N . MET A 1 75 ? 13.931 3.608 -2.482 1.00 95.81 75 MET A N 1
ATOM 623 C CA . MET A 1 75 ? 14.145 2.469 -3.381 1.00 95.81 75 MET A CA 1
ATOM 624 C C . MET A 1 75 ? 13.566 2.721 -4.784 1.00 95.81 75 MET A C 1
ATOM 626 O O . MET A 1 75 ? 14.220 2.445 -5.789 1.00 95.81 75 MET A O 1
ATOM 630 N N . GLY A 1 76 ? 12.360 3.289 -4.869 1.00 94.94 76 GLY A N 1
ATOM 631 C CA . GLY A 1 76 ? 11.725 3.653 -6.136 1.00 94.94 76 GLY A CA 1
ATOM 632 C C . GLY A 1 76 ? 12.509 4.721 -6.903 1.00 94.94 76 GLY A C 1
ATOM 633 O O . GLY A 1 76 ? 12.693 4.595 -8.114 1.00 94.94 76 GLY A O 1
ATOM 634 N N . LEU A 1 77 ? 13.025 5.737 -6.204 1.00 95.62 77 LEU A N 1
ATOM 635 C CA . LEU A 1 77 ? 13.893 6.759 -6.793 1.00 95.62 77 LEU A CA 1
ATOM 636 C C . LEU A 1 77 ? 15.208 6.159 -7.298 1.00 95.62 77 LEU A C 1
ATOM 638 O O . LEU A 1 77 ? 15.588 6.422 -8.436 1.00 95.62 77 LEU A O 1
ATOM 642 N N . ALA A 1 78 ? 15.863 5.312 -6.500 1.00 95.19 78 ALA A N 1
ATOM 643 C CA . ALA A 1 78 ? 17.094 4.628 -6.896 1.00 95.19 78 ALA A CA 1
ATOM 644 C C . ALA A 1 78 ? 16.888 3.777 -8.159 1.00 95.19 78 ALA A C 1
ATOM 646 O O . ALA A 1 78 ? 17.725 3.790 -9.061 1.00 95.19 78 ALA A O 1
ATOM 647 N N . LEU A 1 79 ? 15.739 3.100 -8.272 1.00 93.94 79 LEU A N 1
ATOM 648 C CA . LEU A 1 79 ? 15.376 2.352 -9.473 1.00 93.94 79 LEU A CA 1
ATOM 649 C C . LEU A 1 79 ? 15.277 3.266 -10.698 1.00 93.94 79 LEU A C 1
ATOM 651 O O . LEU A 1 79 ? 15.825 2.926 -11.746 1.00 93.94 79 LEU A O 1
ATOM 655 N N . VAL A 1 80 ? 14.605 4.414 -10.589 1.00 93.81 80 VAL A N 1
ATOM 656 C CA . VAL A 1 80 ? 14.473 5.362 -11.707 1.00 93.81 80 VAL A CA 1
ATOM 657 C C . VAL A 1 80 ? 15.832 5.943 -12.095 1.00 93.81 80 VAL A C 1
ATOM 659 O O . VAL A 1 80 ? 16.169 5.911 -13.276 1.00 93.81 80 VAL A O 1
ATOM 662 N N . VAL A 1 81 ? 16.631 6.402 -11.126 1.00 95.19 81 VAL A N 1
ATOM 663 C CA . VAL A 1 81 ? 17.978 6.948 -11.368 1.00 95.19 81 VAL A CA 1
ATOM 664 C C . VAL A 1 81 ? 18.863 5.920 -12.066 1.00 95.19 81 VAL A C 1
ATOM 666 O O . VAL A 1 81 ? 19.426 6.229 -13.111 1.00 95.19 81 VAL A O 1
ATOM 669 N N . GLY A 1 82 ? 18.889 4.674 -11.589 1.00 93.88 82 GLY A N 1
ATOM 670 C CA . GLY A 1 82 ? 19.644 3.611 -12.251 1.00 93.88 82 GLY A CA 1
ATOM 671 C C . GLY A 1 82 ? 19.197 3.390 -13.702 1.00 93.88 82 GLY A C 1
ATOM 672 O O . GLY A 1 82 ? 20.026 3.239 -14.594 1.00 93.88 82 GLY A O 1
ATOM 673 N N . HIS A 1 83 ? 17.893 3.439 -13.996 1.00 93.12 83 HIS A N 1
ATOM 674 C CA . HIS A 1 83 ? 17.430 3.313 -15.385 1.00 93.12 83 HIS A CA 1
ATOM 675 C C . HIS A 1 83 ? 17.873 4.479 -16.277 1.00 93.12 83 HIS A C 1
ATOM 677 O O . HIS A 1 83 ? 1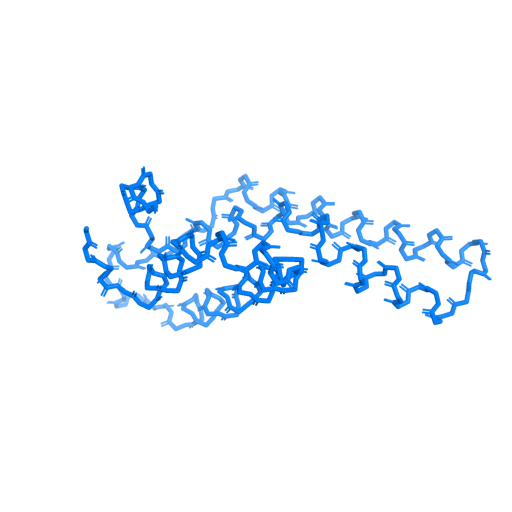8.109 4.261 -17.469 1.00 93.12 83 HIS A O 1
ATOM 683 N N . LEU A 1 84 ? 17.967 5.689 -15.719 1.00 92.19 84 LEU A N 1
ATOM 684 C CA . LEU A 1 84 ? 18.469 6.860 -16.432 1.00 92.19 84 LEU A CA 1
ATOM 685 C C . LEU A 1 84 ? 19.975 6.739 -16.699 1.00 92.19 84 LEU A C 1
ATOM 687 O O . LEU A 1 84 ? 20.393 6.922 -17.838 1.00 92.19 84 LEU A O 1
ATOM 691 N N . GLU A 1 85 ? 20.770 6.350 -15.699 1.00 93.81 85 GLU A N 1
ATOM 692 C CA . GLU A 1 85 ? 22.224 6.168 -15.833 1.00 93.81 85 GLU A CA 1
ATOM 693 C C . GLU A 1 85 ? 22.582 5.097 -16.872 1.00 93.81 85 GLU A C 1
ATOM 695 O O . GLU A 1 85 ? 23.421 5.316 -17.747 1.00 93.81 85 GLU A O 1
ATOM 700 N N . PHE A 1 86 ? 21.885 3.958 -16.847 1.00 93.38 86 PHE A N 1
ATOM 701 C CA . PHE A 1 86 ? 22.093 2.872 -17.808 1.00 93.38 86 PHE A CA 1
ATOM 702 C C . PHE A 1 86 ? 21.384 3.088 -19.159 1.00 93.38 86 PHE A C 1
ATOM 704 O O . PHE A 1 86 ? 21.372 2.174 -19.983 1.00 93.38 86 PHE A O 1
ATOM 711 N N . ASN A 1 87 ? 20.783 4.263 -19.403 1.00 90.12 87 ASN A N 1
ATOM 712 C CA . ASN A 1 87 ? 20.081 4.614 -20.647 1.00 90.12 87 ASN A CA 1
ATOM 713 C C . ASN A 1 87 ? 19.085 3.536 -21.122 1.00 90.12 87 ASN A C 1
ATOM 715 O O . ASN A 1 87 ? 18.946 3.247 -22.310 1.00 90.12 87 ASN A O 1
ATOM 719 N N . LEU A 1 88 ? 18.350 2.936 -20.181 1.00 86.81 88 LEU A N 1
ATOM 720 C CA . LEU A 1 88 ? 17.443 1.814 -20.451 1.00 86.81 88 LEU A CA 1
ATOM 721 C C . LEU A 1 88 ? 16.177 2.206 -21.236 1.00 86.81 88 LEU A C 1
ATOM 723 O O . LEU A 1 88 ? 15.429 1.329 -21.677 1.00 86.81 88 LEU A O 1
ATOM 727 N N . GLY A 1 89 ? 15.949 3.509 -21.417 1.00 91.56 89 GLY A N 1
ATOM 728 C CA . GLY A 1 89 ? 14.818 4.083 -22.138 1.00 91.56 89 GLY A CA 1
ATOM 729 C C . GLY A 1 89 ? 13.536 4.176 -21.301 1.00 91.56 89 GLY A C 1
ATOM 730 O O . GLY A 1 89 ? 13.232 3.323 -20.465 1.00 91.56 89 GLY A O 1
ATOM 731 N N . THR A 1 90 ? 12.731 5.205 -21.574 1.00 88.50 90 THR A N 1
ATOM 732 C CA . THR A 1 90 ? 11.534 5.569 -20.791 1.00 88.50 90 THR A CA 1
ATOM 733 C C . THR A 1 90 ? 10.497 4.449 -20.709 1.00 88.50 90 THR A C 1
ATOM 735 O O . THR A 1 90 ? 9.904 4.219 -19.657 1.00 88.50 90 THR A O 1
ATOM 738 N N . VAL A 1 91 ? 10.304 3.694 -21.796 1.00 91.50 91 VAL A N 1
ATOM 739 C CA . VAL A 1 91 ? 9.343 2.577 -21.841 1.00 91.50 91 VAL A CA 1
ATOM 740 C C . VAL A 1 91 ? 9.728 1.472 -20.856 1.00 91.50 91 VAL A C 1
ATOM 742 O O . VAL A 1 91 ? 8.864 0.926 -20.165 1.00 91.50 91 VAL A O 1
ATOM 745 N N . LYS A 1 92 ? 11.023 1.143 -20.764 1.00 91.12 92 LYS A N 1
ATOM 746 C CA . LYS A 1 92 ? 11.518 0.117 -19.842 1.00 91.12 92 LYS A CA 1
ATOM 747 C C . LYS A 1 92 ? 11.437 0.603 -18.398 1.00 91.12 92 LYS A C 1
ATOM 749 O O . LYS A 1 92 ? 11.002 -0.169 -17.548 1.00 91.12 92 LYS A O 1
ATOM 754 N N . THR A 1 93 ? 11.744 1.877 -18.143 1.00 92.31 93 THR A N 1
ATOM 755 C CA . THR A 1 93 ? 11.576 2.505 -16.824 1.00 92.31 93 THR A CA 1
ATOM 756 C C . THR A 1 93 ? 10.131 2.425 -16.346 1.00 92.31 93 THR A C 1
ATOM 758 O O . THR A 1 93 ? 9.889 1.936 -15.249 1.00 92.31 93 THR A O 1
ATOM 761 N N . ILE A 1 94 ? 9.157 2.806 -17.181 1.00 91.62 94 ILE A N 1
ATOM 762 C CA . ILE A 1 94 ? 7.731 2.738 -16.820 1.00 91.62 94 ILE A CA 1
ATOM 763 C C . ILE A 1 94 ? 7.309 1.292 -16.551 1.00 91.62 94 ILE A C 1
ATOM 765 O O . ILE A 1 94 ? 6.676 1.019 -15.532 1.00 91.62 94 ILE A O 1
ATOM 769 N N . LYS A 1 95 ? 7.679 0.342 -17.422 1.00 91.31 95 LYS A N 1
ATOM 770 C CA . LYS A 1 95 ? 7.352 -1.077 -17.209 1.00 91.31 95 LYS A CA 1
ATOM 771 C C . LYS A 1 95 ? 7.959 -1.612 -15.914 1.00 91.31 95 LYS A C 1
ATOM 773 O O . LYS A 1 95 ? 7.263 -2.289 -15.168 1.00 91.31 95 LYS A O 1
ATOM 778 N N . SER A 1 96 ? 9.224 -1.310 -15.641 1.00 90.75 96 SER A N 1
ATOM 779 C CA . SER A 1 96 ? 9.914 -1.747 -14.425 1.00 90.75 96 SER A CA 1
ATOM 780 C C . SER A 1 96 ? 9.287 -1.126 -13.176 1.00 90.75 96 SER A C 1
ATOM 782 O O . SER A 1 96 ? 8.954 -1.831 -12.226 1.00 90.75 96 SER 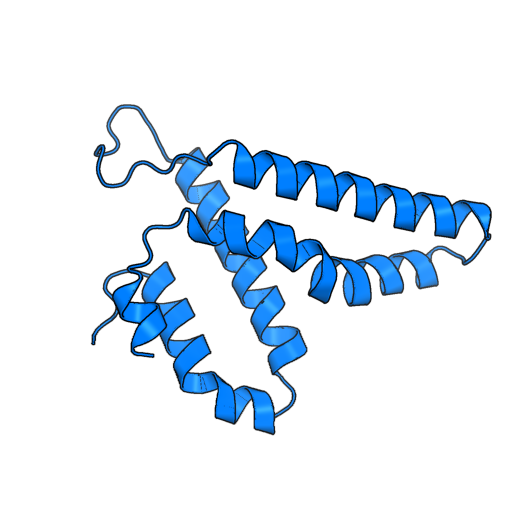A O 1
ATOM 784 N N . PHE A 1 97 ? 9.012 0.176 -13.209 1.00 92.25 97 PHE A N 1
ATOM 785 C CA . PHE A 1 97 ? 8.411 0.889 -12.091 1.00 92.25 97 PHE A CA 1
ATOM 786 C C . PHE A 1 97 ? 6.985 0.401 -11.798 1.00 92.25 97 PHE A C 1
ATOM 788 O O . PHE A 1 97 ? 6.654 0.066 -10.665 1.00 92.25 97 PHE A O 1
ATOM 795 N N . VAL A 1 98 ? 6.136 0.288 -12.821 1.00 91.06 98 VAL A N 1
ATOM 796 C CA . VAL A 1 98 ? 4.728 -0.092 -12.638 1.00 91.06 98 VAL A CA 1
ATOM 797 C C . VAL A 1 98 ? 4.565 -1.591 -12.401 1.00 91.06 98 VAL A C 1
ATOM 799 O O . VAL A 1 98 ? 3.839 -1.984 -11.494 1.00 91.06 98 VAL A O 1
ATOM 802 N N . ASN A 1 99 ? 5.203 -2.449 -13.202 1.00 86.31 99 ASN A N 1
ATOM 803 C CA . ASN A 1 99 ? 4.974 -3.894 -13.108 1.00 86.31 99 ASN A CA 1
ATOM 804 C C . ASN A 1 99 ? 5.868 -4.596 -12.091 1.00 86.31 99 ASN A C 1
ATOM 806 O O . ASN A 1 99 ? 5.432 -5.605 -11.548 1.00 86.31 99 ASN A O 1
ATOM 810 N N . SER A 1 100 ? 7.082 -4.104 -11.840 1.00 86.75 100 SER A N 1
ATOM 811 C CA . SER A 1 100 ? 7.952 -4.689 -10.817 1.00 86.75 100 SER A CA 1
ATOM 812 C C . SER A 1 100 ? 7.778 -3.936 -9.507 1.00 86.75 100 SER A C 1
ATOM 814 O O . SER A 1 100 ? 7.213 -4.469 -8.562 1.00 86.75 100 SER A O 1
ATOM 816 N N . PHE A 1 101 ? 8.166 -2.663 -9.457 1.00 93.62 101 PHE A N 1
ATOM 817 C CA . PHE A 1 101 ? 8.238 -1.940 -8.190 1.00 93.62 101 PHE A CA 1
ATOM 818 C C . PHE A 1 101 ? 6.872 -1.760 -7.506 1.00 93.62 101 PHE A C 1
ATOM 820 O O . PHE A 1 101 ? 6.712 -2.202 -6.370 1.00 93.62 101 PHE A O 1
ATOM 827 N N . LEU A 1 102 ? 5.867 -1.188 -8.181 1.00 93.31 102 LEU A N 1
ATOM 828 C CA . LEU A 1 102 ? 4.555 -0.940 -7.562 1.00 93.31 102 LEU A CA 1
ATOM 829 C C . LEU A 1 102 ? 3.785 -2.231 -7.235 1.00 93.31 102 LEU A C 1
ATOM 831 O O . LEU A 1 102 ? 3.108 -2.314 -6.216 1.00 93.31 102 LEU A O 1
ATOM 835 N N . ARG A 1 103 ? 3.883 -3.270 -8.071 1.00 91.69 103 ARG A N 1
ATOM 836 C CA . ARG A 1 103 ? 3.140 -4.523 -7.840 1.00 91.69 103 ARG A CA 1
ATOM 837 C C . ARG A 1 103 ? 3.782 -5.452 -6.816 1.00 91.69 103 ARG A C 1
ATOM 839 O O . ARG A 1 103 ? 3.092 -6.354 -6.352 1.00 91.69 103 ARG A O 1
ATOM 846 N N . THR A 1 104 ? 5.063 -5.288 -6.485 1.00 90.31 104 THR A N 1
ATOM 847 C CA . THR A 1 104 ? 5.750 -6.185 -5.542 1.00 90.31 104 THR A CA 1
ATOM 848 C C . THR A 1 104 ? 6.420 -5.422 -4.407 1.00 90.31 104 THR A C 1
ATOM 850 O O . THR A 1 104 ? 5.944 -5.470 -3.278 1.00 90.31 104 THR A O 1
ATOM 853 N N . TRP A 1 105 ? 7.492 -4.685 -4.686 1.00 94.25 105 TRP A N 1
ATOM 854 C CA . TRP A 1 105 ? 8.348 -4.083 -3.663 1.00 94.25 105 TRP A CA 1
ATOM 855 C C . TRP A 1 105 ? 7.638 -3.007 -2.849 1.00 94.25 105 TRP A C 1
ATOM 857 O O . TRP A 1 105 ? 7.677 -3.040 -1.622 1.00 94.25 105 TRP A O 1
ATOM 867 N N . ALA A 1 106 ? 6.921 -2.102 -3.514 1.00 95.50 106 ALA A N 1
ATOM 868 C CA . ALA A 1 106 ? 6.178 -1.040 -2.847 1.00 95.50 106 ALA A CA 1
ATOM 869 C C . ALA A 1 106 ? 5.101 -1.590 -1.898 1.00 95.50 106 ALA A C 1
ATOM 871 O O . ALA A 1 106 ? 4.755 -0.929 -0.914 1.00 95.50 106 ALA A O 1
ATOM 872 N N . LEU A 1 107 ? 4.611 -2.816 -2.136 1.00 95.06 107 LEU A N 1
ATOM 873 C CA . LEU A 1 107 ? 3.627 -3.446 -1.258 1.00 95.06 107 LEU A CA 1
ATOM 874 C C . LEU A 1 107 ? 4.149 -3.677 0.163 1.00 95.06 107 LEU A C 1
ATOM 876 O O . LEU A 1 107 ? 3.352 -3.688 1.097 1.00 95.06 107 LEU A O 1
ATOM 880 N N . LEU A 1 108 ? 5.471 -3.767 0.350 1.00 94.25 108 LEU A N 1
ATOM 881 C CA . LEU A 1 108 ? 6.087 -3.865 1.675 1.00 94.25 108 LEU A CA 1
ATOM 882 C C . LEU A 1 108 ? 5.804 -2.641 2.555 1.00 94.25 108 LEU A C 1
ATOM 884 O O . LEU A 1 108 ? 5.725 -2.787 3.768 1.00 94.25 108 LEU A O 1
ATOM 888 N N . ALA A 1 109 ? 5.616 -1.457 1.965 1.00 96.62 109 ALA A N 1
ATOM 889 C CA . ALA A 1 109 ? 5.179 -0.263 2.692 1.00 96.62 109 ALA A CA 1
ATOM 890 C C . ALA A 1 109 ? 3.654 -0.097 2.686 1.00 96.62 109 ALA A C 1
ATOM 892 O O . ALA A 1 109 ? 3.072 0.352 3.673 1.00 96.62 109 ALA A O 1
ATOM 893 N N . VAL A 1 110 ? 2.996 -0.487 1.591 1.00 96.81 110 VAL A N 1
ATOM 894 C CA . VAL A 1 110 ? 1.539 -0.367 1.453 1.00 96.81 110 VAL A CA 1
ATOM 895 C C . VAL A 1 110 ? 0.796 -1.269 2.439 1.00 96.81 110 VAL A C 1
ATOM 897 O O . VAL A 1 110 ? -0.178 -0.818 3.034 1.00 96.81 110 VAL A O 1
ATOM 900 N N . PHE A 1 111 ? 1.231 -2.514 2.653 1.00 95.19 111 PHE A N 1
ATOM 901 C CA . PHE A 1 111 ? 0.532 -3.433 3.557 1.00 95.19 111 PHE A CA 1
ATOM 902 C C . PHE A 1 111 ? 0.536 -2.976 5.025 1.00 95.19 111 PHE A C 1
ATOM 904 O O . PHE A 1 111 ? -0.541 -2.944 5.624 1.00 95.19 111 PHE A O 1
ATOM 911 N N . PRO A 1 112 ? 1.671 -2.545 5.612 1.00 95.25 112 PRO A N 1
ATOM 912 C CA . PRO A 1 112 ? 1.664 -1.915 6.931 1.00 95.25 112 PRO A CA 1
ATOM 913 C C . PRO A 1 112 ? 0.779 -0.667 6.994 1.00 95.25 112 PRO A C 1
ATOM 915 O O . PRO A 1 112 ? 0.094 -0.458 7.991 1.00 95.25 112 PRO A O 1
ATOM 918 N N . LEU A 1 113 ? 0.758 0.135 5.924 1.00 96.06 113 LEU A N 1
ATOM 919 C CA . LEU A 1 113 ? -0.043 1.354 5.851 1.00 96.06 113 LEU A CA 1
ATOM 920 C C . LEU A 1 113 ? -1.550 1.066 5.866 1.00 96.06 113 LEU A C 1
ATOM 922 O O . LEU A 1 113 ? -2.270 1.637 6.681 1.00 96.06 113 LEU A O 1
ATOM 926 N N . ILE A 1 114 ? -2.043 0.155 5.023 1.00 95.88 114 ILE A N 1
ATOM 927 C CA . ILE A 1 114 ? -3.465 -0.229 5.052 1.00 95.88 114 ILE A CA 1
ATOM 928 C C . ILE A 1 114 ? -3.829 -0.981 6.335 1.00 95.88 114 ILE A C 1
ATOM 930 O O . ILE A 1 114 ? -4.988 -0.966 6.734 1.00 95.88 114 ILE A O 1
ATOM 934 N N . GLY A 1 115 ? -2.852 -1.590 7.014 1.00 92.81 115 GLY A N 1
ATOM 935 C CA . GLY A 1 115 ? -3.023 -2.176 8.343 1.00 92.81 115 GLY A CA 1
ATOM 936 C C . GLY A 1 115 ? -3.394 -1.156 9.426 1.00 92.81 115 GLY A C 1
ATOM 937 O O . GLY A 1 115 ? -3.873 -1.553 10.48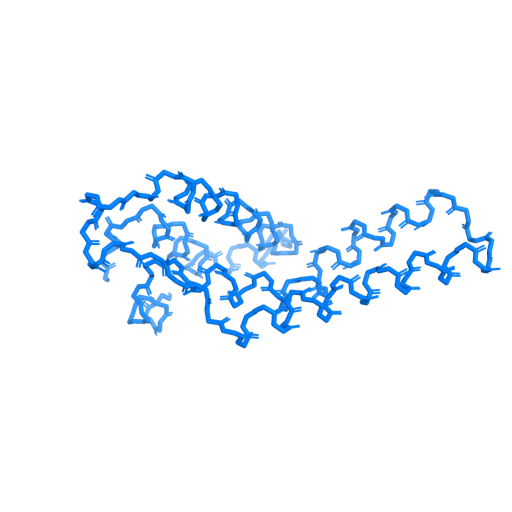3 1.00 92.81 115 GLY A O 1
ATOM 938 N N . CYS A 1 116 ? -3.231 0.147 9.170 1.00 93.38 116 CYS A N 1
ATOM 939 C CA . CYS A 1 116 ? -3.741 1.207 10.043 1.00 93.38 116 CYS A CA 1
ATOM 940 C C . CYS A 1 116 ? -5.267 1.398 9.933 1.00 93.38 116 CYS A C 1
ATOM 942 O O . CYS A 1 116 ? -5.853 2.086 10.770 1.00 93.38 116 CYS A O 1
ATOM 944 N N . LEU A 1 117 ? -5.924 0.805 8.925 1.00 92.75 117 LEU A N 1
ATOM 945 C CA . LEU A 1 117 ? -7.386 0.741 8.866 1.00 92.75 117 LEU A CA 1
ATOM 946 C C . LEU A 1 117 ? -7.934 -0.133 9.998 1.00 92.75 117 LEU A C 1
ATOM 948 O O . LEU A 1 117 ? -7.256 -1.003 10.545 1.00 92.75 117 LEU A O 1
ATOM 952 N N . LYS A 1 118 ? -9.208 0.072 10.335 1.00 90.31 118 LYS A N 1
ATOM 953 C CA . LYS A 1 118 ? -9.893 -0.652 11.411 1.00 90.31 118 LYS A CA 1
ATOM 954 C C . LYS A 1 118 ? -10.309 -2.047 10.931 1.00 90.31 118 LYS A C 1
ATOM 956 O O . LYS A 1 118 ? -11.482 -2.309 10.685 1.00 90.31 118 LYS A O 1
ATOM 961 N N . ILE A 1 119 ? -9.327 -2.932 10.777 1.00 91.19 119 ILE A N 1
ATOM 962 C CA . ILE A 1 119 ? -9.511 -4.334 10.386 1.00 91.19 119 ILE A CA 1
ATOM 963 C C . ILE A 1 119 ? -9.204 -5.215 11.595 1.00 91.19 119 ILE A C 1
ATOM 965 O O . ILE A 1 119 ? -8.100 -5.180 12.139 1.00 91.19 119 ILE A O 1
ATOM 969 N N . ARG A 1 120 ? -10.168 -6.033 12.026 1.00 92.44 120 ARG A N 1
ATOM 970 C CA . ARG A 1 120 ? -9.972 -6.920 13.179 1.00 92.44 120 ARG A CA 1
ATOM 971 C C . ARG A 1 120 ? -8.974 -8.040 12.858 1.00 92.44 120 ARG A C 1
ATOM 973 O O . ARG A 1 120 ? -9.220 -8.816 11.932 1.00 92.44 120 ARG A O 1
ATOM 980 N N . PRO A 1 121 ? -7.911 -8.236 13.662 1.00 89.81 121 PRO A N 1
ATOM 981 C CA . PRO A 1 121 ? -6.956 -9.323 13.439 1.00 89.81 121 PRO A CA 1
ATOM 982 C C . PRO A 1 121 ? -7.613 -10.708 13.436 1.00 89.81 121 PRO A C 1
ATOM 984 O O . PRO A 1 121 ? -7.237 -11.576 12.655 1.00 89.81 121 PRO A O 1
ATOM 987 N N . GLN A 1 122 ? -8.651 -10.911 14.258 1.00 92.00 122 GLN A N 1
ATOM 988 C CA . GLN A 1 122 ? -9.378 -12.183 14.312 1.00 92.00 122 GLN A CA 1
ATOM 989 C C . GLN A 1 122 ? -10.063 -12.529 12.985 1.00 92.00 122 GLN A C 1
ATOM 991 O O . GLN A 1 122 ? -10.280 -13.707 12.718 1.00 92.00 122 GLN A O 1
ATOM 996 N N . LEU A 1 123 ? -10.419 -11.523 12.178 1.00 92.56 123 LEU A N 1
ATOM 997 C CA . LEU A 1 123 ? -10.995 -11.731 10.855 1.00 92.56 123 LEU A CA 1
ATOM 998 C C . LEU A 1 123 ? -9.939 -12.267 9.887 1.00 92.56 123 LEU A C 1
ATOM 1000 O O . LEU A 1 123 ? -10.236 -13.192 9.145 1.00 92.56 123 LEU A O 1
ATOM 1004 N N . ILE A 1 124 ? -8.709 -11.751 9.951 1.00 90.50 124 ILE A N 1
ATOM 1005 C CA . ILE A 1 124 ? -7.592 -12.196 9.106 1.00 90.50 124 ILE A CA 1
ATOM 1006 C C . ILE A 1 124 ? -7.203 -13.641 9.440 1.00 90.50 124 ILE A C 1
ATOM 1008 O O . ILE A 1 124 ? -7.045 -14.454 8.541 1.00 90.50 124 ILE A O 1
ATOM 1012 N N . TYR A 1 125 ? -7.096 -13.990 10.726 1.00 90.75 125 TYR A N 1
ATOM 1013 C CA . TYR A 1 125 ? -6.678 -15.337 11.147 1.00 90.75 125 TYR A CA 1
ATOM 1014 C C . TYR A 1 125 ? -7.716 -16.440 10.896 1.00 90.75 125 TYR A C 1
ATOM 1016 O O . TYR A 1 125 ? -7.402 -17.617 11.053 1.00 90.75 12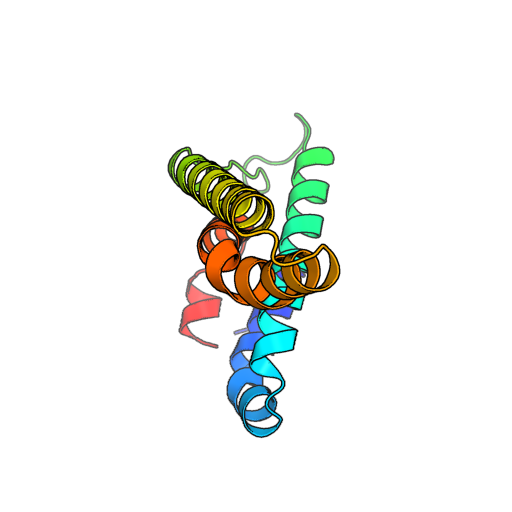5 TYR A O 1
ATOM 1024 N N . ARG A 1 126 ? -8.968 -16.071 10.607 1.00 88.62 126 ARG A N 1
ATOM 1025 C CA . ARG A 1 126 ? -10.099 -17.003 10.463 1.00 88.62 126 ARG A CA 1
ATOM 1026 C C . ARG A 1 126 ? -10.711 -17.005 9.060 1.00 88.62 126 ARG A C 1
ATOM 1028 O O . ARG A 1 126 ? -11.737 -17.662 8.878 1.00 88.62 126 ARG A O 1
ATOM 1035 N N . ALA A 1 127 ? -10.156 -16.210 8.149 1.00 83.75 127 ALA A N 1
ATOM 1036 C CA . ALA A 1 127 ? -10.511 -16.179 6.734 1.00 83.75 127 ALA A CA 1
ATOM 1037 C C . ALA A 1 127 ? -9.797 -17.311 5.995 1.00 83.75 127 ALA A C 1
ATOM 1039 O O . ALA A 1 127 ? -10.436 -17.886 5.088 1.00 83.75 127 ALA A O 1
#

Radius of gyration: 17.08 Å; chains: 1; bounding box: 41×38×42 Å

Organism: NCBI:txid2607765

Secondary structure (DSSP, 8-state):
----SHHHHHHHHHHHTHHHHHHTTTHHHHHHHHHHHHHHHHHHHHHH--TTS-TTT-----HHHHHHHHHHHHHHHHHHHHHHHTT--HHHHHHIIIIIIIIIITHHHHHHHHTTSS--HHHHTT-

Foldseek 3Di:
DDDDDPLLVLLLCCVVCVVVCVVVVNCLPSVLVNLVVLVVVLVVLQVVDDPPPDPVQDFDQDVVLVVLQVVLVVVLVVLLVVCVVVVVDPVVNCCCSVNPSSSPVNVSSSVSVSVSHPHDPVSVVVD

pLDDT: mean 92.45, std 4.23, range [77.31, 97.62]

Sequence (127 aa):
MKPQNLEETLVWYYITGTYVLFFLGAQYVVAPMLAYFLVLYLVKKLWEQNEETPPEERISIPLGVWIWIVAMLVMGLALVVGHLEFNLGTVKTIKSFVNSFLRTWALLAVFPLIGCLKIRPQLIYRA